Protein AF-0000000084530066 (afdb_homodimer)

InterPro domains:
  IPR015057 Rv2632c-like [PF08962] (4-82)
  IPR038070 Rv2632c-like superfamily [G3DSA:3.30.160.240] (7-87)
  IPR038070 Rv2632c-like superfamily [SSF143212] (3-82)

Solvent-accessible surface area (backbone atoms only — not comparable to full-atom values): 8861 Å² total; per-residue (Å²): 92,77,50,55,39,34,33,44,34,42,35,45,39,73,93,44,39,22,38,21,41,31,37,46,43,46,84,88,49,67,92,48,66,26,56,18,61,27,72,51,54,90,90,45,81,60,56,71,59,40,34,48,30,38,2,44,18,42,7,31,41,44,38,17,51,51,29,42,51,50,32,53,51,50,50,57,56,54,70,65,44,68,81,74,79,83,119,93,77,51,53,38,37,33,44,33,41,35,47,37,73,92,43,38,20,36,20,39,29,38,45,42,45,84,89,48,67,91,48,66,27,55,17,62,28,72,51,54,89,89,45,80,61,56,72,60,40,34,49,31,38,2,45,18,40,8,32,40,46,37,17,50,51,30,42,51,50,33,53,50,50,50,57,57,54,70,64,43,70,84,69,79,82,118

Sequence (174 aa):
MHNQWEVELSFEEDGVHTACDARLTGARAPGLSAHGESVKSADDRPLARIGEEVAASRALEELSRKLRAQATGEIDDEGHRPGYLIYMHNQWEVELSFEEDGVHTACDARLTGARAPGLSAHGESVKSADDRPLARIGEEVAASRALEELSRKLRAQATGEIDDEGHRPGYLIY

Organism: Streptomyces rubellomurinus (strain ATCC 31215) (NCBI:txid359131)

Foldseek 3Di:
DDFDKDWDWDWDDDQFKIKIKIAIGGDVDDGDIFIFMDGHDPVDSPDPVVRSVRGVVRRVVVRVVVVVVVVVVVVVVVVPPPPDDPD/DDFDKDWDWDWDDDQFKIKIKIAIDGDVDDGDIFIFMDGHDPVDSPDPVVRSVRGVVRRVVVRVVVVVVVVVVVVVVVVPPPPDDPD

Nearest PDB structures (foldseek):
  4wpy-assembly1_A-2  TM=8.519E-01  e=4.352E-05  Mycobacterium tuberculosis H37Rv
  2wuq-assembly1_A  TM=5.489E-01  e=8.253E+00  Streptomyces cacaoi
  2job-assembly1_A  TM=3.380E-01  e=2.167E+00  Penaeus monodon
  8dte-assembly1_A  TM=3.347E-01  e=3.255E+00  Neisseria gonorrhoeae NCCP11945
  4wpy-assembly1_A-2  TM=8.602E-01  e=3.755E-05  Mycobacterium tuberculosis H37Rv

Radius of gyration: 19.3 Å; Cα contacts (8 Å, |Δi|>4): 353; chains: 2; bounding box: 23×85×37 Å

pLDDT: mean 85.33, std 18.68, range [27.16, 98.94]

Structure (mmCIF, N/CA/C/O backbone):
data_AF-0000000084530066-model_v1
#
loop_
_entity.id
_entity.type
_entity.pdbx_description
1 polymer 'DUF1876 domain-containing protein'
#
loop_
_atom_site.group_PDB
_atom_site.id
_atom_site.type_symbol
_atom_site.label_atom_id
_atom_site.label_alt_id
_atom_site.label_comp_id
_atom_site.label_asym_id
_atom_site.label_entity_id
_atom_site.label_seq_id
_atom_site.pdbx_PDB_ins_code
_atom_site.Cartn_x
_atom_site.Cartn_y
_atom_site.Cartn_z
_atom_site.occupancy
_atom_site.B_iso_or_equiv
_atom_site.auth_seq_id
_atom_site.auth_comp_id
_atom_site.auth_asym_id
_atom_site.auth_atom_id
_atom_site.pdbx_PDB_model_num
ATOM 1 N N . MET A 1 1 ? -9.266 12.633 16 1 70.69 1 MET A N 1
ATOM 2 C CA . MET A 1 1 ? -10.148 12.617 14.836 1 70.69 1 MET A CA 1
ATOM 3 C C . MET A 1 1 ? -9.906 11.367 13.992 1 70.69 1 MET A C 1
ATOM 5 O O . MET A 1 1 ? -8.789 10.844 13.953 1 70.69 1 MET A O 1
ATOM 9 N N . HIS A 1 2 ? -11.016 10.719 13.5 1 84.25 2 HIS A N 1
ATOM 10 C CA . HIS A 1 2 ? -10.945 9.477 12.742 1 84.25 2 HIS A CA 1
ATOM 11 C C . HIS A 1 2 ? -11.305 9.703 11.281 1 84.25 2 HIS A C 1
ATOM 13 O O . HIS A 1 2 ? -12.172 10.516 10.969 1 84.25 2 HIS A O 1
ATOM 19 N N . ASN A 1 3 ? -10.484 9.383 10.461 1 90 3 ASN A N 1
ATOM 20 C CA . ASN A 1 3 ? -10.711 9.383 9.023 1 90 3 ASN A CA 1
ATOM 21 C C . ASN A 1 3 ? -10.43 8.008 8.414 1 90 3 ASN A C 1
ATOM 23 O O . ASN A 1 3 ? -9.789 7.168 9.047 1 90 3 ASN A O 1
ATOM 27 N N . GLN A 1 4 ? -11.055 7.832 7.25 1 96.44 4 GLN A N 1
ATOM 28 C CA . GLN A 1 4 ? -10.836 6.551 6.586 1 96.44 4 GLN A CA 1
ATOM 29 C C . GLN A 1 4 ? -10.625 6.734 5.086 1 96.44 4 GLN A C 1
ATOM 31 O O . GLN A 1 4 ? -11.266 7.578 4.461 1 96.44 4 GLN A O 1
ATOM 36 N N . TRP A 1 5 ? -9.688 6.102 4.578 1 98 5 TRP A N 1
ATOM 37 C CA . TRP A 1 5 ? -9.477 5.957 3.141 1 98 5 TRP A CA 1
ATOM 38 C C . TRP A 1 5 ? -9.57 4.496 2.721 1 98 5 TRP A C 1
ATOM 40 O O . TRP A 1 5 ? -9.656 3.604 3.568 1 98 5 TRP A O 1
ATOM 50 N N . GLU A 1 6 ? -9.648 4.305 1.418 1 98.5 6 GLU A N 1
ATOM 51 C CA . GLU A 1 6 ? -9.625 2.969 0.835 1 98.5 6 GLU A CA 1
ATOM 52 C C . GLU A 1 6 ? -8.727 2.918 -0.399 1 98.5 6 GLU A C 1
ATOM 54 O O . GLU A 1 6 ? -8.695 3.865 -1.187 1 98.5 6 GLU A O 1
ATOM 59 N N . VAL A 1 7 ? -8.086 1.812 -0.533 1 98.88 7 VAL A N 1
ATOM 60 C CA . VAL A 1 7 ? -7.422 1.516 -1.796 1 98.88 7 VAL A CA 1
ATOM 61 C C . VAL A 1 7 ? -8.133 0.363 -2.498 1 98.88 7 VAL A C 1
ATOM 63 O O . VAL A 1 7 ? -8.195 -0.75 -1.971 1 98.88 7 VAL A O 1
ATOM 66 N N . GLU A 1 8 ? -8.633 0.619 -3.689 1 98.69 8 GLU A N 1
ATOM 67 C CA . GLU A 1 8 ? -9.195 -0.431 -4.535 1 98.69 8 GLU A CA 1
ATOM 68 C C . GLU A 1 8 ? -8.109 -1.088 -5.387 1 98.69 8 GLU A C 1
ATOM 70 O O . GLU A 1 8 ? -7.375 -0.404 -6.102 1 98.69 8 GLU A O 1
ATOM 75 N N . LEU A 1 9 ? -7.973 -2.383 -5.254 1 98.62 9 LEU A N 1
ATOM 76 C CA . LEU A 1 9 ? -7.047 -3.16 -6.07 1 98.62 9 LEU A CA 1
ATOM 77 C C . LEU A 1 9 ? -7.805 -4.012 -7.086 1 98.62 9 LEU A C 1
ATOM 79 O O . LEU A 1 9 ? -8.617 -4.859 -6.707 1 98.62 9 LEU A O 1
ATOM 83 N N . SER A 1 10 ? -7.574 -3.75 -8.344 1 98.38 10 SER A N 1
ATOM 84 C CA . SER A 1 10 ? -8.188 -4.523 -9.422 1 98.38 10 SER A CA 1
ATOM 85 C C . SER A 1 10 ? -7.133 -5.312 -10.195 1 98.38 10 SER A C 1
ATOM 87 O O . SER A 1 10 ? -6.102 -4.766 -10.586 1 98.38 10 SER A O 1
ATOM 89 N N . PHE A 1 11 ? -7.461 -6.582 -10.398 1 96.75 11 PHE A N 1
ATOM 90 C CA . PHE A 1 11 ? -6.488 -7.449 -11.055 1 96.75 11 PHE A CA 1
ATOM 91 C C . PHE A 1 11 ? -6.965 -7.852 -12.445 1 96.75 11 PHE A C 1
ATOM 93 O O . PHE A 1 11 ? -8.148 -8.125 -12.648 1 96.75 11 PHE A O 1
ATOM 100 N N . GLU A 1 12 ? -6.051 -7.871 -13.367 1 95 12 GLU A N 1
ATOM 101 C CA . GLU A 1 12 ? -6.211 -8.5 -14.672 1 95 12 GLU A CA 1
ATOM 102 C C . GLU A 1 12 ? -5.141 -9.562 -14.906 1 95 12 GLU A C 1
ATOM 104 O 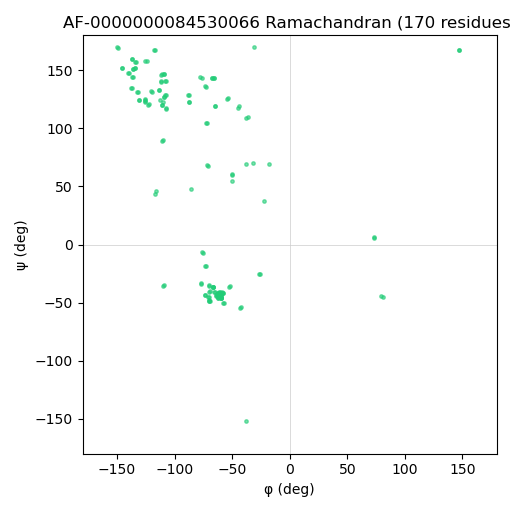O . GLU A 1 12 ? -3.945 -9.289 -14.773 1 95 12 GLU A O 1
ATOM 109 N N . GLU A 1 13 ? -5.559 -10.797 -15.125 1 90.12 13 GLU A N 1
ATOM 110 C CA . GLU A 1 13 ? -4.633 -11.906 -15.32 1 90.12 13 GLU A CA 1
ATOM 111 C C . GLU A 1 13 ? -4.836 -12.562 -16.688 1 90.12 13 GLU A C 1
ATOM 113 O O . GLU A 1 13 ? -5.969 -12.797 -17.109 1 90.12 13 GLU A O 1
ATOM 118 N N . ASP A 1 14 ? -3.727 -12.773 -17.406 1 83.69 14 ASP A N 1
ATOM 119 C CA . ASP A 1 14 ? -3.809 -13.516 -18.656 1 83.69 14 ASP A CA 1
ATOM 120 C C . ASP A 1 14 ? -2.998 -14.805 -18.594 1 83.69 14 ASP A C 1
ATOM 122 O O . ASP A 1 14 ? -2.301 -15.164 -19.547 1 83.69 14 ASP A O 1
ATOM 126 N N . GLY A 1 15 ? -3.072 -15.594 -17.438 1 77.19 15 GLY A N 1
ATOM 127 C CA . GLY A 1 15 ? -2.389 -16.859 -17.25 1 77.19 15 GLY A CA 1
ATOM 128 C C . GLY A 1 15 ? -0.935 -16.703 -16.859 1 77.19 15 GLY A C 1
ATOM 129 O O . GLY A 1 15 ? -0.466 -17.359 -15.93 1 77.19 15 GLY A O 1
ATOM 130 N N . VAL A 1 16 ? -0.186 -15.812 -17.516 1 82.25 16 VAL A N 1
ATOM 131 C CA . VAL A 1 16 ? 1.238 -15.617 -17.266 1 82.25 16 VAL A CA 1
ATOM 132 C C . VAL A 1 16 ? 1.459 -14.273 -16.578 1 82.25 16 VAL A C 1
ATOM 134 O O . VAL A 1 16 ? 2.277 -14.172 -15.656 1 82.25 16 VAL A O 1
ATOM 137 N N . HIS A 1 17 ? 0.628 -13.391 -17 1 91.06 17 HIS A N 1
ATOM 138 C CA . HIS A 1 17 ? 0.796 -12.031 -16.5 1 91.06 17 HIS A CA 1
ATOM 139 C C . HIS A 1 17 ? -0.313 -11.664 -15.523 1 91.06 17 HIS A C 1
ATOM 141 O O . HIS A 1 17 ? -1.469 -12.047 -15.711 1 91.06 17 HIS A O 1
ATOM 147 N N . THR A 1 18 ? 0.01 -11 -14.531 1 94.56 18 THR A N 1
ATOM 148 C CA . THR A 1 18 ? -0.965 -10.398 -13.633 1 94.56 18 THR A CA 1
ATOM 149 C C . THR A 1 18 ? -0.704 -8.906 -13.477 1 94.56 18 THR A C 1
ATOM 151 O O . THR A 1 18 ? 0.427 -8.492 -13.211 1 94.56 18 THR A O 1
ATOM 154 N N . ALA A 1 19 ? -1.677 -8.125 -13.742 1 97.06 19 ALA A N 1
ATOM 155 C CA . ALA A 1 19 ? -1.623 -6.684 -13.516 1 97.06 19 ALA A CA 1
ATOM 156 C C . ALA A 1 19 ? -2.527 -6.277 -12.359 1 97.06 19 ALA A C 1
ATOM 158 O O . ALA A 1 19 ? -3.594 -6.863 -12.156 1 97.06 19 ALA A O 1
ATOM 159 N N . CYS A 1 20 ? -2.092 -5.289 -11.68 1 98.25 20 CYS A N 1
ATOM 160 C CA . CYS A 1 20 ? -2.883 -4.73 -10.594 1 98.25 20 CYS A CA 1
ATOM 161 C C . CYS A 1 20 ? -2.943 -3.211 -10.688 1 98.25 20 CYS A C 1
ATOM 163 O O . CYS A 1 20 ? -1.911 -2.551 -10.812 1 98.25 20 CYS A O 1
ATOM 165 N N . ASP A 1 21 ? -4.113 -2.646 -10.586 1 98.75 21 ASP A N 1
ATOM 166 C CA . ASP A 1 21 ? -4.328 -1.209 -10.445 1 98.75 21 ASP A CA 1
ATOM 167 C C . ASP A 1 21 ? -4.789 -0.863 -9.031 1 98.75 21 ASP A C 1
ATOM 169 O O . ASP A 1 21 ? -5.707 -1.489 -8.5 1 98.75 21 ASP A O 1
ATOM 173 N N . ALA A 1 22 ? -4.105 0.083 -8.438 1 98.88 22 ALA A N 1
ATOM 174 C CA . ALA A 1 22 ? -4.453 0.584 -7.113 1 98.88 22 ALA A CA 1
ATOM 175 C C . ALA A 1 22 ? -5.012 2.002 -7.191 1 98.88 22 ALA A C 1
ATOM 177 O O . ALA A 1 22 ? -4.359 2.906 -7.719 1 98.88 22 ALA A O 1
ATOM 178 N N . ARG A 1 23 ? -6.172 2.18 -6.617 1 98.88 23 ARG A N 1
ATOM 179 C CA . ARG A 1 23 ? -6.809 3.492 -6.613 1 98.88 23 ARG A CA 1
ATOM 180 C C . ARG A 1 23 ? -7.152 3.932 -5.195 1 98.88 23 ARG A C 1
ATOM 182 O O . ARG A 1 23 ? -7.879 3.234 -4.48 1 98.88 23 ARG A O 1
ATOM 189 N N . LEU A 1 24 ? -6.668 5.035 -4.801 1 98.81 24 LEU A N 1
ATOM 190 C CA . LEU A 1 24 ? -6.934 5.582 -3.475 1 98.81 24 LEU A CA 1
ATOM 191 C C . LEU A 1 24 ? -8.203 6.426 -3.475 1 98.81 24 LEU A C 1
ATOM 193 O O . LEU A 1 24 ? -8.367 7.309 -4.316 1 98.81 24 LEU A O 1
ATOM 197 N N . THR A 1 25 ? -9.086 6.125 -2.531 1 97.88 25 THR A N 1
ATOM 198 C CA . THR A 1 25 ? -10.336 6.867 -2.393 1 97.88 25 THR A CA 1
ATOM 199 C C . THR A 1 25 ? -10.586 7.234 -0.935 1 97.88 25 THR A C 1
ATOM 201 O O . THR A 1 25 ? -10.039 6.609 -0.026 1 97.88 25 THR A O 1
ATOM 204 N N . GLY A 1 26 ? -11.359 8.242 -0.637 1 95.38 26 GLY A N 1
ATOM 205 C CA . GLY A 1 26 ? -11.719 8.695 0.697 1 95.38 26 GLY A CA 1
ATOM 206 C C . GLY A 1 26 ? -11.906 10.195 0.785 1 95.38 26 GLY A C 1
ATOM 207 O O . GLY A 1 26 ? -11.531 10.93 -0.13 1 95.38 26 GLY A O 1
ATOM 208 N N . ALA A 1 27 ? -12.477 10.562 1.885 1 89.12 27 ALA A N 1
ATOM 209 C CA . ALA A 1 27 ? -12.648 11.992 2.115 1 89.12 27 ALA A CA 1
ATOM 210 C C . ALA A 1 27 ? -11.305 12.695 2.254 1 89.12 27 ALA A C 1
ATOM 212 O O . ALA A 1 27 ? -10.453 12.273 3.043 1 89.12 27 ALA A O 1
ATOM 213 N N . ARG A 1 28 ? -10.969 13.648 1.397 1 84.5 28 ARG A N 1
ATOM 214 C CA . ARG A 1 28 ? -9.766 14.477 1.419 1 84.5 28 ARG A CA 1
ATOM 215 C C . ARG A 1 28 ? -8.539 13.68 1.008 1 84.5 28 ARG A C 1
ATOM 217 O O . ARG A 1 28 ? -7.406 14.094 1.27 1 84.5 28 ARG A O 1
ATOM 224 N N . ALA A 1 29 ? -8.781 12.391 0.565 1 94.56 29 ALA A N 1
ATOM 225 C CA . ALA A 1 29 ? -7.648 11.648 0.02 1 94.56 29 ALA A CA 1
ATOM 226 C C . ALA A 1 29 ? -7.141 12.281 -1.27 1 94.56 29 ALA A C 1
ATOM 228 O O . ALA A 1 29 ? -7.934 12.773 -2.082 1 94.56 29 ALA A O 1
ATOM 229 N N . PRO A 1 30 ? -5.891 12.242 -1.413 1 94.5 30 PRO A N 1
ATOM 230 C CA . PRO A 1 30 ? -5.414 12.727 -2.711 1 94.5 30 PRO A CA 1
ATOM 231 C C . PRO A 1 30 ? -5.82 11.812 -3.865 1 94.5 30 PRO A C 1
ATOM 233 O O . PRO A 1 30 ? -6.023 10.609 -3.664 1 94.5 30 PRO A O 1
ATOM 236 N N . GLY A 1 31 ? -6.156 12.258 -5.059 1 93.94 31 GLY A N 1
ATOM 237 C CA . GLY A 1 31 ? -6.543 11.508 -6.246 1 93.94 31 GLY A CA 1
ATOM 238 C C . GLY A 1 31 ? -5.383 10.766 -6.883 1 93.94 31 GLY A C 1
ATOM 239 O O . GLY A 1 31 ? -5.047 11.008 -8.047 1 93.94 31 GLY A O 1
ATOM 240 N N . LEU A 1 32 ? -4.871 9.727 -6.148 1 98.31 32 LEU A N 1
ATOM 241 C CA . LEU A 1 32 ? -3.693 9 -6.625 1 98.31 32 LEU A CA 1
ATOM 242 C C . LEU A 1 32 ? -4.059 7.586 -7.047 1 98.31 32 LEU A C 1
ATOM 244 O O . LEU A 1 32 ? -4.973 6.98 -6.484 1 98.31 32 LEU A O 1
ATOM 248 N N . SER A 1 33 ? -3.381 7.141 -8.016 1 98.88 33 SER A N 1
ATOM 249 C CA . SER A 1 33 ? -3.439 5.754 -8.461 1 98.88 33 SER A CA 1
ATOM 250 C C . SER A 1 33 ? -2.047 5.215 -8.773 1 98.88 33 SER A C 1
ATOM 252 O O . SER A 1 33 ? -1.098 5.988 -8.93 1 98.88 33 SER A O 1
ATOM 254 N N . ALA A 1 34 ? -1.942 3.943 -8.773 1 98.88 34 ALA A N 1
ATOM 255 C CA . ALA A 1 34 ? -0.674 3.27 -9.039 1 98.88 34 ALA A CA 1
ATOM 256 C C . ALA A 1 34 ? -0.9 1.913 -9.703 1 98.88 34 ALA A C 1
ATOM 258 O O . ALA A 1 34 ? -2.039 1.455 -9.82 1 98.88 34 ALA A O 1
ATOM 259 N N . HIS A 1 35 ? 0.255 1.381 -10.164 1 98.81 35 HIS A N 1
ATOM 260 C CA . HIS A 1 35 ? 0.175 0.151 -10.945 1 98.81 35 HIS A CA 1
ATOM 261 C C . HIS A 1 35 ? 1.307 -0.806 -10.578 1 98.81 35 HIS A C 1
ATOM 263 O O . HIS A 1 35 ? 2.381 -0.372 -10.156 1 98.81 35 HIS A O 1
ATOM 269 N N . GLY A 1 36 ? 1.012 -2.076 -10.664 1 98.69 36 GLY A N 1
ATOM 270 C CA . GLY A 1 36 ? 2.012 -3.117 -10.484 1 98.69 36 GLY A CA 1
ATOM 271 C C . GLY A 1 36 ? 1.764 -4.332 -11.359 1 98.69 36 GLY A C 1
ATOM 272 O O . GLY A 1 36 ? 0.624 -4.609 -11.734 1 98.69 36 GLY A O 1
ATOM 273 N N . GLU A 1 37 ? 2.852 -5.004 -11.695 1 97.38 37 GLU A N 1
ATOM 274 C CA . GLU A 1 37 ? 2.75 -6.176 -12.555 1 97.38 37 GLU A CA 1
ATOM 275 C C . GLU A 1 37 ? 3.625 -7.316 -12.047 1 97.38 37 GLU A C 1
ATOM 277 O O . GLU A 1 37 ? 4.609 -7.082 -11.336 1 97.38 37 GLU A O 1
ATOM 282 N N . SER A 1 38 ? 3.139 -8.484 -12.367 1 95.44 38 SER A N 1
ATOM 283 C CA . SER A 1 38 ? 3.916 -9.695 -12.148 1 95.44 38 SER A CA 1
ATOM 284 C C . SER A 1 38 ? 3.871 -10.609 -13.375 1 95.44 38 SER A C 1
ATOM 286 O O . SER A 1 38 ? 2.877 -10.633 -14.102 1 95.44 38 SER A O 1
ATOM 288 N N . VAL A 1 39 ? 4.91 -11.438 -13.602 1 90.62 39 VAL A N 1
ATOM 289 C CA . VAL A 1 39 ? 5 -12.43 -14.672 1 90.62 39 VAL A CA 1
ATOM 290 C C . VAL A 1 39 ? 5.426 -13.773 -14.094 1 90.62 39 VAL A C 1
ATOM 292 O O . VAL A 1 39 ? 6.391 -13.859 -13.328 1 90.62 39 VAL A O 1
ATOM 295 N N . LYS A 1 40 ? 4.602 -14.742 -14.375 1 81.31 40 LYS A N 1
ATOM 296 C CA . LYS A 1 40 ? 4.926 -16.094 -13.938 1 81.31 40 LYS A CA 1
ATOM 297 C C . LYS A 1 40 ? 6.055 -16.688 -14.773 1 81.31 40 LYS A C 1
ATOM 299 O O . LYS A 1 40 ? 6.113 -16.484 -15.984 1 81.31 40 LYS A O 1
ATOM 304 N N . SER A 1 41 ? 6.902 -17.266 -14.086 1 72.5 41 SER A N 1
ATOM 305 C CA . SER A 1 41 ? 7.957 -17.938 -14.852 1 72.5 41 SER A CA 1
ATOM 306 C C . SER A 1 41 ? 7.457 -19.234 -15.461 1 72.5 41 SER A C 1
ATOM 308 O O . SER A 1 41 ? 6.492 -19.828 -14.977 1 72.5 41 SER A O 1
ATOM 310 N N . ALA A 1 42 ? 7.871 -19.641 -16.688 1 59.88 42 ALA A N 1
ATOM 311 C CA . ALA A 1 42 ? 7.547 -20.812 -17.516 1 59.88 42 ALA A CA 1
ATOM 312 C C . ALA A 1 42 ? 7.496 -22.078 -16.656 1 59.88 42 ALA A C 1
ATOM 314 O O . ALA A 1 42 ? 6.629 -22.922 -16.859 1 59.88 42 ALA A O 1
ATOM 315 N N . ASP A 1 43 ? 8.445 -22.375 -15.945 1 55.09 43 ASP A N 1
ATOM 316 C CA . ASP A 1 43 ? 8.562 -23.641 -15.219 1 55.09 43 ASP A CA 1
ATOM 317 C C . ASP A 1 43 ? 7.625 -23.672 -14.016 1 55.09 43 ASP A C 1
ATOM 319 O O . ASP A 1 43 ? 7.418 -24.719 -13.406 1 55.09 43 ASP A O 1
ATOM 323 N N . ASP A 1 44 ? 7.219 -22.484 -13.648 1 55.94 44 ASP A N 1
ATOM 324 C CA . ASP A 1 44 ? 6.574 -22.391 -12.344 1 55.94 44 ASP A CA 1
ATOM 325 C C . ASP A 1 44 ? 5.078 -22.109 -12.492 1 55.94 44 ASP A C 1
ATOM 327 O O . ASP A 1 44 ? 4.672 -21.219 -13.242 1 55.94 44 ASP A O 1
ATOM 331 N N . ARG A 1 45 ? 4.27 -23.109 -12.57 1 53.06 45 ARG A N 1
ATOM 332 C CA . ARG A 1 45 ? 2.828 -22.875 -12.523 1 53.06 45 ARG A CA 1
ATOM 333 C C . ARG A 1 45 ? 2.453 -22 -11.336 1 53.06 45 ARG A C 1
ATOM 335 O O . ARG A 1 45 ? 2.285 -22.5 -10.219 1 53.06 45 ARG A O 1
ATOM 342 N N . PRO A 1 46 ? 3.021 -20.719 -11.281 1 54.75 46 PRO A N 1
ATOM 343 C CA . PRO A 1 46 ? 2.613 -20.047 -10.055 1 54.75 46 PRO A CA 1
ATOM 344 C C . PRO A 1 46 ? 1.096 -20 -9.883 1 54.75 46 PRO A C 1
ATOM 346 O O . PRO A 1 46 ? 0.359 -19.953 -10.867 1 54.75 46 PRO A O 1
ATOM 349 N N . LEU A 1 47 ? 0.676 -20.516 -8.711 1 65.19 47 LEU A N 1
ATOM 350 C CA . LEU A 1 47 ? -0.697 -20.297 -8.273 1 65.19 47 LEU A CA 1
ATOM 351 C C . LEU A 1 47 ? -1.102 -18.844 -8.492 1 65.19 47 LEU A C 1
ATOM 353 O O . LEU A 1 47 ? -0.276 -17.938 -8.352 1 65.19 47 LEU A O 1
ATOM 357 N N . ALA A 1 48 ? -2.084 -18.562 -9.281 1 73.5 48 ALA A N 1
ATOM 358 C CA . ALA A 1 48 ? -2.719 -17.281 -9.523 1 73.5 48 ALA A CA 1
ATOM 359 C C . ALA A 1 48 ? -2.572 -16.359 -8.312 1 73.5 48 ALA A C 1
ATOM 361 O O . ALA A 1 48 ? -2.314 -15.164 -8.461 1 73.5 48 ALA A O 1
ATOM 362 N N . ARG A 1 49 ? -2.42 -16.922 -7.188 1 83.31 49 ARG A N 1
ATOM 363 C CA . ARG A 1 49 ? -2.396 -16.141 -5.945 1 83.31 49 ARG A CA 1
ATOM 364 C C . ARG A 1 49 ? -1.054 -15.445 -5.762 1 83.31 49 ARG A C 1
ATOM 366 O O . ARG A 1 49 ? -1.004 -14.297 -5.32 1 83.31 49 ARG A O 1
ATOM 373 N N . ILE A 1 50 ? -0.004 -16.141 -6.227 1 89.94 50 ILE A N 1
ATOM 374 C CA . ILE A 1 50 ? 1.329 -15.57 -6.051 1 89.94 50 ILE A CA 1
ATOM 375 C C . ILE A 1 50 ? 1.497 -14.352 -6.961 1 89.94 50 ILE A C 1
ATOM 377 O O . ILE A 1 50 ? 2.045 -13.328 -6.547 1 89.94 50 ILE A O 1
ATOM 381 N N . GLY A 1 51 ? 1.073 -14.508 -8.188 1 92.06 51 GLY A N 1
ATOM 382 C CA . GLY A 1 51 ? 1.129 -13.391 -9.109 1 92.06 51 GLY A CA 1
ATOM 383 C C . GLY A 1 51 ? 0.353 -12.18 -8.625 1 92.06 51 GLY A C 1
ATOM 384 O O . GLY A 1 51 ? 0.808 -11.039 -8.773 1 92.06 51 GLY A O 1
ATOM 385 N N . GLU A 1 52 ? -0.851 -12.438 -8.062 1 93.94 52 GLU A N 1
ATOM 386 C CA . GLU A 1 52 ? -1.664 -11.367 -7.488 1 93.94 52 GLU A CA 1
ATOM 387 C C . GLU A 1 52 ? -0.946 -10.695 -6.324 1 93.94 52 GLU A C 1
ATOM 389 O O . GLU A 1 52 ? -0.938 -9.461 -6.223 1 93.94 52 GLU A O 1
ATOM 394 N N . GLU A 1 53 ? -0.342 -11.469 -5.422 1 96.06 53 GLU A N 1
ATOM 395 C CA . GLU A 1 53 ? 0.405 -10.914 -4.297 1 96.06 53 GLU A CA 1
ATOM 396 C C . GLU A 1 53 ? 1.558 -10.039 -4.773 1 96.06 53 GLU A C 1
ATOM 398 O O . GLU A 1 53 ? 1.752 -8.93 -4.266 1 96.06 53 GLU A O 1
ATOM 403 N N . VAL A 1 54 ? 2.271 -10.484 -5.781 1 96.25 54 VAL A N 1
ATOM 404 C CA . VAL A 1 54 ? 3.418 -9.75 -6.305 1 96.25 54 VAL A CA 1
ATOM 405 C C . VAL A 1 54 ? 2.941 -8.477 -7.004 1 96.25 54 VAL A C 1
ATOM 407 O O . VAL A 1 54 ? 3.463 -7.391 -6.746 1 96.25 54 VAL A O 1
ATOM 410 N N . ALA A 1 55 ? 1.992 -8.625 -7.84 1 97.38 55 ALA A N 1
ATOM 411 C CA . ALA A 1 55 ? 1.469 -7.465 -8.555 1 97.38 55 ALA A CA 1
ATOM 412 C C . ALA A 1 55 ? 0.924 -6.422 -7.578 1 97.38 55 ALA A C 1
ATOM 414 O O . ALA A 1 55 ? 1.192 -5.227 -7.723 1 97.38 55 ALA A O 1
ATOM 415 N N . ALA A 1 56 ? 0.153 -6.82 -6.609 1 98.44 56 ALA A N 1
ATOM 416 C CA . ALA A 1 56 ? -0.405 -5.918 -5.605 1 98.44 56 ALA A CA 1
ATOM 417 C C . ALA A 1 56 ? 0.701 -5.234 -4.805 1 98.44 56 ALA A C 1
ATOM 419 O O . ALA A 1 56 ? 0.611 -4.043 -4.5 1 98.44 56 ALA A O 1
ATOM 420 N N . SER A 1 57 ? 1.746 -5.98 -4.422 1 98.81 57 SER A N 1
ATOM 421 C CA . SER A 1 57 ? 2.848 -5.395 -3.668 1 98.81 57 SER A CA 1
ATOM 422 C C . SER A 1 57 ? 3.508 -4.258 -4.441 1 98.81 57 SER A C 1
ATOM 424 O O . SER A 1 57 ? 3.826 -3.213 -3.871 1 98.81 57 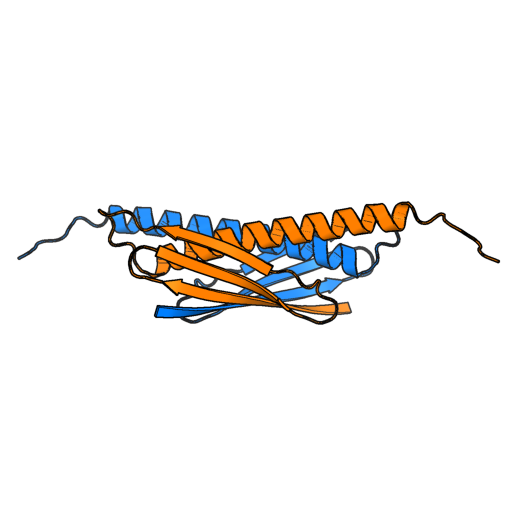SER A O 1
ATOM 426 N N . ARG A 1 58 ? 3.682 -4.473 -5.691 1 98.88 58 ARG A N 1
ATOM 427 C CA . ARG A 1 58 ? 4.32 -3.465 -6.535 1 98.88 58 ARG A CA 1
ATOM 428 C C . ARG A 1 58 ? 3.418 -2.246 -6.707 1 98.88 58 ARG A C 1
ATOM 430 O O . ARG A 1 58 ? 3.9 -1.11 -6.73 1 98.88 58 ARG A O 1
ATOM 437 N N . ALA A 1 59 ? 2.123 -2.457 -6.875 1 98.94 59 ALA A N 1
ATOM 438 C CA . ALA A 1 59 ? 1.172 -1.354 -6.977 1 98.94 59 ALA A CA 1
ATOM 439 C C . ALA A 1 59 ? 1.156 -0.524 -5.695 1 98.94 59 ALA A C 1
ATOM 441 O O . ALA A 1 59 ? 1.179 0.708 -5.746 1 98.94 59 ALA A O 1
ATOM 442 N N . LEU A 1 60 ? 1.165 -1.227 -4.594 1 98.94 60 LEU A N 1
ATOM 443 C CA . LEU A 1 60 ? 1.121 -0.534 -3.309 1 98.94 60 LEU A CA 1
ATOM 444 C C . LEU A 1 60 ? 2.432 0.198 -3.041 1 98.94 60 LEU A C 1
ATOM 446 O O . LEU A 1 60 ? 2.438 1.266 -2.424 1 98.94 60 LEU A O 1
ATOM 450 N N . GLU A 1 61 ? 3.57 -0.365 -3.467 1 98.88 61 GLU A N 1
ATOM 451 C CA . GLU A 1 61 ? 4.852 0.323 -3.359 1 98.88 61 GLU A CA 1
ATOM 452 C C . GLU A 1 61 ? 4.84 1.639 -4.133 1 98.88 61 GLU A C 1
ATOM 454 O O . GLU A 1 61 ? 5.254 2.676 -3.609 1 98.88 61 GLU A O 1
ATOM 459 N N . GLU A 1 62 ? 4.344 1.573 -5.312 1 98.94 62 GLU A N 1
ATOM 460 C CA . GLU A 1 62 ? 4.262 2.793 -6.109 1 98.94 62 GLU A CA 1
ATOM 461 C C . GLU A 1 62 ? 3.326 3.812 -5.465 1 98.94 62 GLU A C 1
ATOM 463 O O . GLU A 1 62 ? 3.633 5.004 -5.422 1 98.94 62 GLU A O 1
ATOM 468 N N . LEU A 1 63 ? 2.148 3.381 -4.977 1 98.94 63 LEU A N 1
ATOM 469 C CA . LEU A 1 63 ? 1.187 4.281 -4.344 1 98.94 63 LEU A CA 1
ATOM 470 C C . LEU A 1 63 ? 1.79 4.945 -3.111 1 98.94 63 LEU A C 1
ATOM 472 O O . LEU A 1 63 ? 1.585 6.137 -2.883 1 98.94 63 LEU A O 1
ATOM 476 N N . SER A 1 64 ? 2.516 4.152 -2.361 1 98.88 64 SER A N 1
ATOM 477 C CA . SER A 1 64 ? 3.207 4.691 -1.193 1 98.88 64 SER A CA 1
ATOM 478 C C . SER A 1 64 ? 4.199 5.781 -1.591 1 98.88 64 SER A C 1
ATOM 480 O O . SER A 1 64 ? 4.254 6.836 -0.958 1 98.88 64 SER A O 1
ATOM 482 N N . ARG A 1 65 ? 4.941 5.559 -2.629 1 98.81 65 ARG A N 1
ATOM 483 C CA . ARG A 1 65 ? 5.91 6.543 -3.105 1 98.81 65 ARG A CA 1
ATOM 484 C C . ARG A 1 65 ? 5.215 7.832 -3.533 1 98.81 65 ARG A C 1
ATOM 486 O O . ARG A 1 65 ? 5.695 8.93 -3.24 1 98.81 65 ARG A O 1
ATOM 493 N N . LYS A 1 66 ? 4.148 7.703 -4.203 1 98.75 66 LYS A N 1
ATOM 494 C CA . LYS A 1 66 ? 3.398 8.867 -4.66 1 98.75 66 LYS A CA 1
ATOM 495 C C . LYS A 1 66 ? 2.826 9.648 -3.482 1 98.75 66 LYS A C 1
ATOM 497 O O . LYS A 1 66 ? 2.811 10.883 -3.498 1 98.75 66 LYS A O 1
ATOM 502 N N . LEU A 1 67 ? 2.314 8.969 -2.473 1 98.19 67 LEU A N 1
ATOM 503 C CA . LEU A 1 67 ? 1.818 9.625 -1.269 1 98.19 67 LEU A CA 1
ATOM 504 C C . LEU A 1 67 ? 2.934 10.398 -0.573 1 98.19 67 LEU A C 1
ATOM 506 O O . LEU A 1 67 ? 2.723 11.531 -0.124 1 98.19 67 LEU A O 1
ATOM 510 N N . ARG A 1 68 ? 4.078 9.773 -0.509 1 97.31 68 ARG A N 1
ATOM 511 C CA . ARG A 1 68 ? 5.223 10.43 0.112 1 97.31 68 ARG A CA 1
ATOM 512 C C . ARG A 1 68 ? 5.617 11.688 -0.653 1 97.31 68 ARG A C 1
ATOM 514 O O . ARG A 1 68 ? 5.883 12.727 -0.049 1 97.31 68 ARG A O 1
ATOM 521 N N . ALA A 1 69 ? 5.676 11.547 -1.949 1 97.25 69 ALA A N 1
ATOM 522 C CA . ALA A 1 69 ? 6.02 12.695 -2.791 1 97.25 69 ALA A CA 1
ATOM 523 C C . ALA A 1 69 ? 4.988 13.812 -2.643 1 97.25 69 ALA A C 1
ATOM 525 O O . ALA A 1 69 ? 5.344 14.992 -2.621 1 97.25 69 ALA A O 1
ATOM 526 N N . GLN A 1 70 ? 3.717 13.414 -2.588 1 95.06 70 GLN A N 1
ATOM 527 C CA . GLN A 1 70 ? 2.641 14.375 -2.381 1 95.06 70 GLN A CA 1
ATOM 528 C C . GLN A 1 70 ? 2.842 15.156 -1.087 1 95.06 70 GLN A C 1
ATOM 530 O O . GLN A 1 70 ? 2.744 16.391 -1.075 1 95.06 70 GLN A O 1
ATOM 535 N N . ALA A 1 71 ? 3.072 14.539 0.016 1 92.69 71 ALA A N 1
ATOM 536 C CA . ALA A 1 71 ? 3.285 15.164 1.315 1 92.69 71 ALA A CA 1
ATOM 537 C C . ALA A 1 71 ? 4.488 16.109 1.278 1 92.69 71 ALA A C 1
ATOM 539 O O . ALA A 1 71 ? 4.422 17.234 1.778 1 92.69 71 ALA A O 1
ATOM 540 N N . THR A 1 72 ? 5.578 15.656 0.674 1 92.12 72 THR 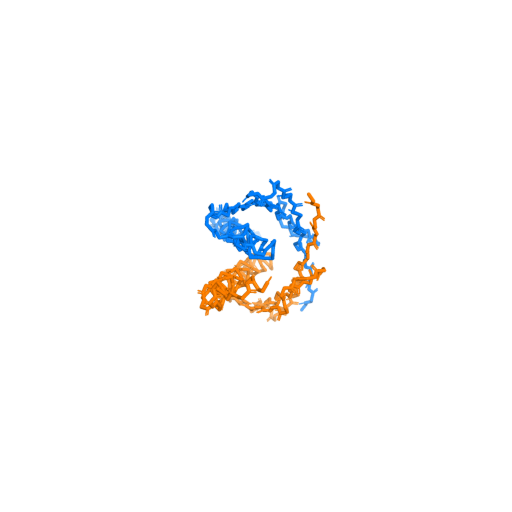A N 1
ATOM 541 C CA . THR A 1 72 ? 6.789 16.469 0.557 1 92.12 72 THR A CA 1
ATOM 542 C C . THR A 1 72 ? 6.516 17.734 -0.241 1 92.12 72 THR A C 1
ATOM 544 O O . THR A 1 72 ? 6.988 18.812 0.12 1 92.12 72 THR A O 1
ATOM 547 N N . GLY A 1 73 ? 5.77 17.562 -1.315 1 90.69 73 GLY A N 1
ATOM 548 C CA . GLY A 1 73 ? 5.402 18.719 -2.117 1 90.69 73 GLY A CA 1
ATOM 549 C C . GLY A 1 73 ? 4.566 19.734 -1.356 1 90.69 73 GLY A C 1
ATOM 550 O O . GLY A 1 73 ? 4.742 20.938 -1.527 1 90.69 73 GLY A O 1
ATOM 551 N N . GLU A 1 74 ? 3.666 19.234 -0.606 1 86.88 74 GLU A N 1
ATOM 552 C CA . GLU A 1 74 ? 2.812 20.125 0.186 1 86.88 74 GLU A CA 1
ATOM 553 C C . GLU A 1 74 ? 3.617 20.844 1.261 1 86.88 74 GLU A C 1
ATOM 555 O O . GLU A 1 74 ? 3.328 22 1.586 1 86.88 74 GLU A O 1
ATOM 560 N N . ILE A 1 75 ? 4.582 20.188 1.844 1 83.88 75 ILE A N 1
ATOM 561 C CA . ILE A 1 75 ? 5.457 20.828 2.83 1 83.88 75 ILE A CA 1
ATOM 562 C C . ILE A 1 75 ? 6.238 21.953 2.176 1 83.88 75 ILE A C 1
ATOM 564 O O . ILE A 1 75 ? 6.34 23.047 2.736 1 83.88 75 ILE A O 1
ATOM 568 N N . ASP A 1 76 ? 6.715 21.719 1.034 1 83.25 76 ASP A N 1
ATOM 569 C CA . ASP A 1 76 ? 7.504 22.703 0.303 1 83.25 76 ASP A CA 1
ATOM 570 C C . ASP A 1 76 ? 6.648 23.906 -0.096 1 83.25 76 ASP A C 1
ATOM 572 O O . ASP A 1 76 ? 7.129 25.047 -0.11 1 83.25 76 ASP A O 1
ATOM 576 N N . ASP A 1 77 ? 5.422 23.688 -0.437 1 80.44 77 ASP A N 1
ATOM 577 C CA . ASP A 1 77 ? 4.512 24.75 -0.857 1 80.44 77 ASP A CA 1
ATOM 578 C C . ASP A 1 77 ? 4.07 25.594 0.333 1 80.44 77 ASP A C 1
ATOM 580 O O . ASP A 1 77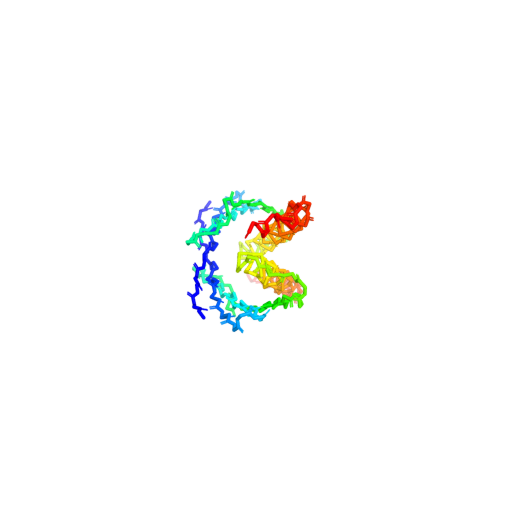 ? 3.902 26.812 0.208 1 80.44 77 ASP A O 1
ATOM 584 N N . GLU A 1 78 ? 3.736 24.953 1.443 1 71.5 78 GLU A N 1
ATOM 585 C CA . GLU A 1 78 ? 3.307 25.672 2.633 1 71.5 78 GLU A CA 1
ATOM 586 C C . GLU A 1 78 ? 4.469 26.438 3.268 1 71.5 78 GLU A C 1
ATOM 588 O O . GLU A 1 78 ? 4.289 27.531 3.789 1 71.5 78 GLU A O 1
ATOM 593 N N . GLY A 1 79 ? 5.582 25.75 3.43 1 59.94 79 GLY A N 1
ATOM 594 C CA . GLY A 1 79 ? 6.727 26.469 3.961 1 59.94 79 GLY A CA 1
ATOM 595 C C . GLY A 1 79 ? 7.051 27.734 3.186 1 59.94 79 GLY A C 1
ATOM 596 O O . GLY A 1 79 ? 7.785 28.594 3.67 1 59.94 79 GLY A O 1
ATOM 597 N N . HIS A 1 80 ? 6.879 27.703 1.869 1 54.84 80 HIS A N 1
ATOM 598 C CA . HIS A 1 80 ? 7.164 28.922 1.133 1 54.84 80 HIS A CA 1
ATOM 599 C C . HIS A 1 80 ? 6.051 29.953 1.321 1 54.84 80 HIS A C 1
ATOM 601 O O . HIS A 1 80 ? 6.078 31.031 0.71 1 54.84 80 HIS A O 1
ATOM 607 N N . ARG A 1 81 ? 4.973 29.5 1.988 1 53.25 81 ARG A N 1
ATOM 608 C CA . ARG A 1 81 ? 4.023 30.594 2.189 1 53.25 81 ARG A CA 1
ATOM 609 C C . ARG A 1 81 ? 4.527 31.562 3.244 1 53.25 81 ARG A C 1
ATOM 611 O O . ARG A 1 81 ? 4.93 31.156 4.336 1 53.25 81 ARG A O 1
ATOM 618 N N . PRO A 1 82 ? 5.012 32.719 2.889 1 46.91 82 PRO A N 1
ATOM 619 C CA . PRO A 1 82 ? 5.402 33.719 3.871 1 46.91 82 PRO A CA 1
ATOM 620 C C . PRO A 1 82 ? 4.477 33.781 5.082 1 46.91 82 PRO A C 1
ATOM 622 O O . PRO A 1 82 ? 3.299 33.406 4.977 1 46.91 82 PRO A O 1
ATOM 625 N N . GLY A 1 83 ? 4.867 33.344 6.332 1 41.72 83 GLY A N 1
ATOM 626 C CA . GLY A 1 83 ? 4.094 33.812 7.48 1 41.72 83 GLY A CA 1
ATOM 627 C C . GLY A 1 83 ? 3.246 35.031 7.188 1 41.72 83 GLY A C 1
ATOM 628 O O . GLY A 1 83 ? 3.777 36.094 6.918 1 41.72 83 GLY A O 1
ATOM 629 N N . TYR A 1 84 ? 2.264 35.062 6.473 1 38.84 84 TYR A N 1
ATOM 630 C CA . TYR A 1 84 ? 1.498 36.312 6.316 1 38.84 84 TYR A CA 1
ATOM 631 C C . TYR A 1 84 ? 1.569 37.156 7.578 1 38.84 84 TYR A C 1
ATOM 633 O O . TYR A 1 84 ? 1.908 36.656 8.656 1 38.84 84 TYR A O 1
ATOM 641 N N . LEU A 1 85 ? 1.02 38.594 7.477 1 34.62 85 LEU A N 1
ATOM 642 C CA . LEU A 1 85 ? 0.606 39.906 7.973 1 34.62 85 LEU A CA 1
ATOM 643 C C . LEU A 1 85 ? -0.34 39.781 9.164 1 34.62 85 LEU A C 1
ATOM 645 O O . LEU A 1 85 ? -1.485 39.344 9 1 34.62 85 LEU A O 1
ATOM 649 N N . ILE A 1 86 ? -0.007 39.094 10.234 1 30.88 86 ILE A N 1
ATOM 650 C CA . ILE A 1 86 ? -0.725 39.594 11.398 1 30.88 86 ILE A CA 1
ATOM 651 C C . ILE A 1 86 ? -0.95 41.094 11.242 1 30.88 86 ILE A C 1
ATOM 653 O O . ILE A 1 86 ? 0.004 41.875 11.266 1 30.88 86 ILE A O 1
ATOM 657 N N . TYR A 1 87 ? -1.891 41.562 10.242 1 27.27 87 TYR A N 1
ATOM 658 C CA . TYR A 1 87 ? -2.471 42.844 10.594 1 27.27 87 TYR A CA 1
ATOM 659 C C . TYR A 1 87 ? -3.014 42.812 12.023 1 27.27 87 TYR A C 1
ATOM 661 O O . TYR A 1 87 ? -3.482 41.781 12.5 1 27.27 87 TYR A O 1
ATOM 669 N N . MET B 1 1 ? -8.938 -13.258 -16.188 1 72.12 1 MET B N 1
ATOM 670 C CA . MET B 1 1 ? -9.711 -13.336 -14.953 1 72.12 1 MET B CA 1
ATOM 671 C C . MET B 1 1 ? -9.547 -12.062 -14.125 1 72.12 1 MET B C 1
ATOM 673 O O . MET B 1 1 ? -8.492 -11.414 -14.172 1 72.12 1 MET B O 1
ATOM 677 N N . HIS B 1 2 ? -10.664 -11.57 -13.531 1 84.62 2 HIS B N 1
ATOM 678 C CA . HIS B 1 2 ? -10.672 -10.32 -12.773 1 84.62 2 HIS B CA 1
ATOM 679 C C . HIS B 1 2 ? -10.914 -10.57 -11.289 1 84.62 2 HIS B C 1
ATOM 681 O O . HIS B 1 2 ? -11.672 -11.477 -10.93 1 84.62 2 HIS B O 1
ATOM 687 N N . ASN B 1 3 ? -10.102 -10.141 -10.523 1 90.5 3 ASN B N 1
ATOM 688 C CA . ASN B 1 3 ? -10.25 -10.156 -9.07 1 90.5 3 ASN B CA 1
ATOM 689 C C . ASN B 1 3 ? -10.07 -8.766 -8.477 1 90.5 3 ASN B C 1
ATOM 691 O O . ASN B 1 3 ? -9.562 -7.859 -9.141 1 90.5 3 ASN B O 1
ATOM 695 N N . GLN B 1 4 ? -10.633 -8.648 -7.277 1 96.56 4 GLN B N 1
ATOM 696 C CA . GLN B 1 4 ? -10.516 -7.355 -6.617 1 96.56 4 GLN B CA 1
ATOM 697 C C . GLN B 1 4 ? -10.188 -7.516 -5.137 1 96.56 4 GLN B C 1
ATOM 699 O O . GLN B 1 4 ? -10.711 -8.422 -4.477 1 96.56 4 GLN B O 1
ATOM 704 N N . TRP B 1 5 ? -9.297 -6.785 -4.672 1 98 5 TRP B N 1
ATOM 705 C CA . TRP B 1 5 ? -9.016 -6.617 -3.25 1 98 5 TRP B CA 1
ATOM 706 C C . TRP B 1 5 ? -9.234 -5.168 -2.822 1 98 5 TRP B C 1
ATOM 708 O O . TRP B 1 5 ? -9.461 -4.293 -3.66 1 98 5 TRP B O 1
ATOM 718 N N . GLU B 1 6 ? -9.266 -4.98 -1.503 1 98.5 6 GLU B N 1
ATOM 719 C CA . GLU B 1 6 ? -9.352 -3.646 -0.918 1 98.5 6 GLU B CA 1
ATOM 720 C C . GLU B 1 6 ? -8.391 -3.5 0.262 1 98.5 6 GLU B C 1
ATOM 722 O O . GLU B 1 6 ? -8.219 -4.434 1.047 1 98.5 6 GLU B O 1
ATOM 727 N N . VAL B 1 7 ? -7.855 -2.336 0.362 1 98.88 7 VAL B N 1
ATOM 728 C CA . VAL B 1 7 ? -7.148 -1.969 1.583 1 98.88 7 VAL B CA 1
ATOM 729 C C . VAL B 1 7 ? -7.93 -0.892 2.33 1 98.88 7 VAL B C 1
ATOM 731 O O .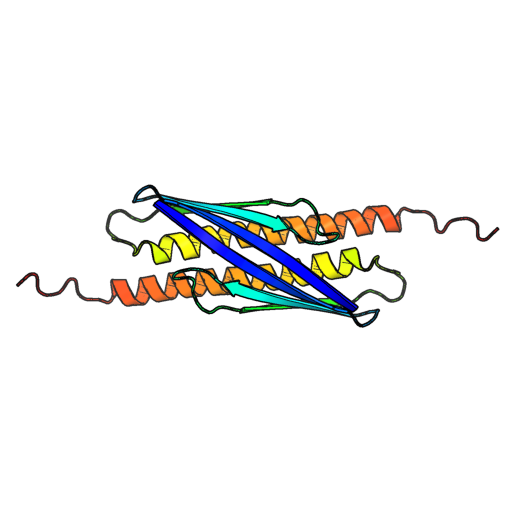 VAL B 1 7 ? -8.141 0.207 1.81 1 98.88 7 VAL B O 1
ATOM 734 N N . GLU B 1 8 ? -8.328 -1.188 3.543 1 98.62 8 GLU B N 1
ATOM 735 C CA . GLU B 1 8 ? -8.938 -0.195 4.422 1 98.62 8 GLU B CA 1
ATOM 736 C C . GLU B 1 8 ? -7.879 0.571 5.207 1 98.62 8 GLU B C 1
ATOM 738 O O . GLU B 1 8 ? -7.031 -0.033 5.871 1 98.62 8 GLU B O 1
ATOM 743 N N . LEU B 1 9 ? -7.879 1.871 5.066 1 98.62 9 LEU B N 1
ATOM 744 C CA . LEU B 1 9 ? -6.992 2.744 5.828 1 98.62 9 LEU B CA 1
ATOM 745 C C . LEU B 1 9 ? -7.77 3.518 6.891 1 98.62 9 LEU B C 1
ATOM 747 O O . LEU B 1 9 ? -8.68 4.281 6.562 1 98.62 9 LEU B O 1
ATOM 751 N N . SER B 1 10 ? -7.449 3.283 8.133 1 98.31 10 SER B N 1
ATOM 752 C CA . SER B 1 10 ? -8.07 3.994 9.242 1 98.31 10 SER B CA 1
ATOM 753 C C . SER B 1 10 ? -7.062 4.887 9.961 1 98.31 10 SER B C 1
ATOM 755 O O . SER B 1 10 ? -5.957 4.449 10.289 1 98.31 10 SER B O 1
ATOM 757 N N . PHE B 1 11 ? -7.5 6.109 10.195 1 96.69 11 PHE B N 1
ATOM 758 C CA . PHE B 1 11 ? -6.582 7.074 10.789 1 96.69 11 PHE B CA 1
ATOM 759 C C . PHE B 1 11 ? -7.016 7.426 12.211 1 96.69 11 PHE B C 1
ATOM 761 O O . PHE B 1 11 ? -8.211 7.57 12.484 1 96.69 11 PHE B O 1
ATOM 768 N N . GLU B 1 12 ? -6.059 7.559 13.062 1 94.94 12 GLU B N 1
ATOM 769 C CA . GLU B 1 12 ? -6.199 8.172 14.383 1 94.94 12 GLU B CA 1
ATOM 770 C C . GLU B 1 12 ? -5.23 9.336 14.555 1 94.94 12 GLU B C 1
ATOM 772 O O . GLU B 1 12 ? -4.023 9.188 14.352 1 94.94 12 GLU B O 1
ATOM 777 N N . GLU B 1 13 ? -5.75 10.523 14.797 1 90 13 GLU B N 1
ATOM 778 C CA . GLU B 1 13 ? -4.93 11.727 14.938 1 90 13 GLU B CA 1
ATOM 779 C C . GLU B 1 13 ? -5.117 12.359 16.312 1 90 13 GLU B C 1
ATOM 781 O O . GLU B 1 13 ? -6.242 12.469 16.812 1 90 13 GLU B O 1
ATOM 786 N N . ASP B 1 14 ? -3.996 12.672 16.984 1 83.69 14 ASP B N 1
ATOM 787 C CA . ASP B 1 14 ? -4.078 13.414 18.234 1 83.69 14 ASP B CA 1
ATOM 788 C C . ASP B 1 14 ? -3.402 14.773 18.109 1 83.69 14 ASP B C 1
ATOM 790 O O . ASP B 1 14 ? -2.676 15.195 19.016 1 83.69 14 ASP B O 1
ATOM 794 N N . GLY B 1 15 ? -3.654 15.562 17 1 77.31 15 GLY B N 1
ATOM 795 C CA . GLY B 1 15 ? -3.115 16.891 16.766 1 77.31 15 GLY B CA 1
ATOM 796 C C . GLY B 1 15 ? -1.681 16.875 16.266 1 77.31 15 GLY B C 1
ATOM 797 O O . GLY B 1 15 ? -1.341 17.594 15.32 1 77.31 15 GLY B O 1
ATOM 798 N N . VAL B 1 16 ? -0.798 16.062 16.859 1 82.38 16 VAL B N 1
ATOM 799 C CA . VAL B 1 16 ? 0.621 16.016 16.531 1 82.38 16 VAL B CA 1
ATOM 800 C C . VAL B 1 16 ? 0.937 14.695 15.82 1 82.38 16 VAL B C 1
ATOM 802 O O . VAL B 1 16 ? 1.707 14.672 14.859 1 82.38 16 VAL B O 1
ATOM 805 N N . HIS B 1 17 ? 0.227 13.734 16.312 1 91.06 17 HIS B N 1
ATOM 806 C CA . HIS B 1 17 ? 0.502 12.398 15.797 1 91.06 17 HIS B CA 1
ATOM 807 C C . HIS B 1 17 ? -0.618 11.914 14.883 1 91.06 17 HIS B C 1
ATOM 809 O O . HIS B 1 17 ? -1.794 12.188 15.141 1 91.06 17 HIS B O 1
ATOM 815 N N . THR B 1 18 ? -0.29 11.289 13.875 1 94.5 18 THR B N 1
ATOM 816 C CA . THR B 1 18 ? -1.252 10.594 13.031 1 94.5 18 THR B CA 1
ATOM 817 C C . THR B 1 18 ? -0.851 9.133 12.852 1 94.5 18 THR B C 1
ATOM 819 O O . THR B 1 18 ? 0.298 8.836 12.523 1 94.5 18 THR B O 1
ATOM 822 N N . ALA B 1 19 ? -1.721 8.258 13.18 1 97 19 ALA B N 1
ATOM 823 C CA . ALA B 1 19 ? -1.532 6.828 12.945 1 97 19 ALA B CA 1
ATOM 824 C C . ALA B 1 19 ? -2.457 6.328 11.836 1 97 19 ALA B C 1
ATOM 826 O O . ALA B 1 19 ? -3.59 6.797 11.711 1 97 19 ALA B O 1
ATOM 827 N N . CYS B 1 20 ? -1.954 5.395 11.133 1 98.25 20 CYS B N 1
ATOM 828 C CA . CYS B 1 20 ? -2.748 4.75 10.094 1 98.25 20 CYS B CA 1
ATOM 829 C C . CYS B 1 20 ? -2.648 3.232 10.195 1 98.25 20 CYS B C 1
ATOM 831 O O . CYS B 1 20 ? -1.547 2.682 10.25 1 98.25 20 CYS B O 1
ATOM 833 N N . ASP B 1 21 ? -3.764 2.549 10.172 1 98.75 21 ASP B N 1
ATOM 834 C CA . ASP B 1 21 ? -3.84 1.097 10.039 1 98.75 21 ASP B CA 1
ATOM 835 C C . ASP B 1 21 ? -4.344 0.697 8.656 1 98.75 21 ASP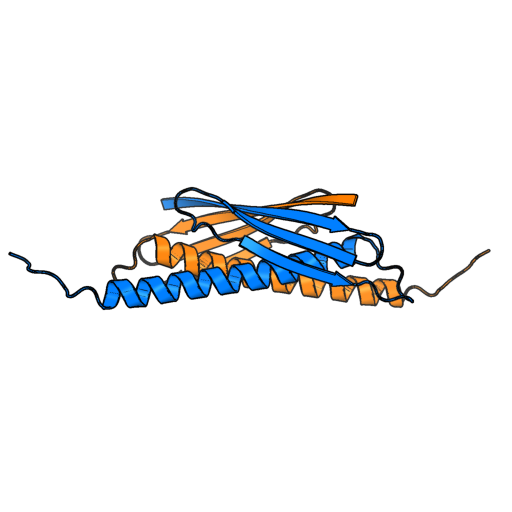 B C 1
ATOM 837 O O . ASP B 1 21 ? -5.355 1.221 8.188 1 98.75 21 ASP B O 1
ATOM 841 N N . ALA B 1 22 ? -3.609 -0.17 8.023 1 98.88 22 ALA B N 1
ATOM 842 C CA . ALA B 1 22 ? -3.984 -0.712 6.719 1 98.88 22 ALA B CA 1
ATOM 843 C C . ALA B 1 22 ? -4.391 -2.178 6.828 1 98.88 22 ALA B C 1
ATOM 845 O O . ALA B 1 22 ? -3.615 -3.008 7.312 1 98.88 22 ALA B O 1
ATOM 846 N N . ARG B 1 23 ? -5.551 -2.48 6.328 1 98.88 23 ARG B N 1
ATOM 847 C CA . ARG B 1 23 ? -6.047 -3.854 6.359 1 98.88 23 ARG B CA 1
ATOM 848 C C . ARG B 1 23 ? -6.426 -4.328 4.961 1 98.88 23 ARG B C 1
ATOM 850 O O . ARG B 1 23 ? -7.262 -3.711 4.293 1 98.88 23 ARG B O 1
ATOM 857 N N . LEU B 1 24 ? -5.871 -5.383 4.527 1 98.81 24 LEU B N 1
ATOM 858 C CA . LEU B 1 24 ? -6.148 -5.957 3.217 1 98.81 24 LEU B CA 1
ATOM 859 C C . LEU B 1 24 ? -7.324 -6.93 3.287 1 98.81 24 LEU B C 1
ATOM 861 O O . LEU B 1 24 ? -7.344 -7.824 4.137 1 98.81 24 LEU B O 1
ATOM 865 N N . THR B 1 25 ? -8.281 -6.73 2.4 1 97.94 25 THR B N 1
ATOM 866 C CA . THR B 1 25 ? -9.453 -7.602 2.332 1 97.94 25 THR B CA 1
ATOM 867 C C . THR B 1 25 ? -9.75 -7.988 0.888 1 97.94 25 THR B C 1
ATOM 869 O O . THR B 1 25 ? -9.344 -7.297 -0.045 1 97.94 25 THR B O 1
ATOM 872 N N . GLY B 1 26 ? -10.43 -9.07 0.627 1 95.44 26 GLY B N 1
ATOM 873 C CA . GLY B 1 26 ? -10.82 -9.555 -0.686 1 95.44 26 GLY B CA 1
ATOM 874 C C . GLY B 1 26 ? -10.867 -11.07 -0.773 1 95.44 26 GLY B C 1
ATOM 875 O O . GLY B 1 26 ? -10.367 -11.766 0.113 1 95.44 26 GLY B O 1
ATOM 876 N N . ALA B 1 27 ? -11.453 -11.5 -1.846 1 89.06 27 ALA B N 1
ATOM 877 C CA . ALA B 1 27 ? -11.492 -12.945 -2.076 1 89.06 27 ALA B CA 1
ATOM 878 C C . ALA B 1 27 ? -10.086 -13.508 -2.289 1 89.06 27 ALA B C 1
ATOM 880 O O . ALA B 1 27 ? -9.328 -13 -3.121 1 89.06 27 ALA B O 1
ATOM 881 N N . ARG B 1 28 ? -9.609 -14.414 -1.463 1 84.56 28 ARG B N 1
ATOM 882 C CA . ARG B 1 28 ? -8.336 -15.117 -1.554 1 84.56 28 ARG B CA 1
ATOM 883 C C . ARG B 1 28 ? -7.172 -14.195 -1.204 1 84.56 28 ARG B C 1
ATOM 885 O O . ARG B 1 28 ? -6.02 -14.492 -1.524 1 84.56 28 ARG B O 1
ATOM 892 N N . ALA B 1 29 ? -7.512 -12.93 -0.745 1 94.69 29 ALA B N 1
ATOM 893 C CA . ALA B 1 29 ? -6.43 -12.078 -0.264 1 94.69 29 ALA B CA 1
ATOM 894 C C . ALA B 1 29 ? -5.785 -12.656 0.99 1 94.69 29 ALA B C 1
ATOM 896 O O . ALA B 1 29 ? -6.473 -13.211 1.851 1 94.69 29 ALA B O 1
ATOM 897 N N . PRO B 1 30 ? -4.535 -12.492 1.056 1 94.62 30 PRO B N 1
ATOM 898 C CA . PRO B 1 30 ? -3.938 -12.914 2.324 1 94.62 30 PRO B CA 1
ATOM 899 C C . PRO B 1 30 ? -4.367 -12.039 3.5 1 94.62 30 PRO B C 1
ATOM 901 O O . PRO B 1 30 ? -4.699 -10.867 3.312 1 94.62 30 PRO B O 1
ATOM 904 N N . GLY B 1 31 ? -4.582 -12.523 4.707 1 94.12 31 GLY B N 1
ATOM 905 C CA . GLY B 1 31 ? -4.973 -11.812 5.914 1 94.12 31 GLY B CA 1
ATOM 906 C C . GLY B 1 31 ? -3.857 -10.953 6.484 1 94.12 31 GLY B C 1
ATOM 907 O O . GLY B 1 31 ? -3.422 -11.172 7.621 1 94.12 31 GLY B O 1
ATOM 908 N N . LEU B 1 32 ? -3.506 -9.859 5.742 1 98.38 32 LEU B N 1
ATOM 909 C CA . LEU B 1 32 ? -2.383 -9.023 6.152 1 98.38 32 LEU B CA 1
ATOM 910 C C . LEU B 1 32 ? -2.867 -7.645 6.598 1 98.38 32 LEU B C 1
ATOM 912 O O . LEU B 1 32 ? -3.867 -7.137 6.086 1 98.38 32 LEU B O 1
ATOM 916 N N . SER B 1 33 ? -2.191 -7.137 7.527 1 98.88 33 SER B N 1
ATOM 917 C CA . SER B 1 33 ? -2.363 -5.762 7.984 1 98.88 33 SER B CA 1
ATOM 918 C C . SER B 1 33 ? -1.018 -5.082 8.219 1 98.88 33 SER B C 1
ATOM 920 O O . SER B 1 33 ? 0.013 -5.75 8.312 1 98.88 33 SER B O 1
ATOM 922 N N . ALA B 1 34 ? -1.045 -3.805 8.219 1 98.88 34 ALA B N 1
ATOM 923 C CA . ALA B 1 34 ? 0.162 -3.006 8.414 1 98.88 34 ALA B CA 1
ATOM 924 C C . ALA B 1 34 ? -0.162 -1.676 9.094 1 98.88 34 ALA B C 1
ATOM 926 O O . ALA B 1 34 ? -1.334 -1.337 9.273 1 98.88 34 ALA B O 1
ATOM 927 N N . HIS B 1 35 ? 0.955 -1.016 9.477 1 98.81 35 HIS B N 1
ATOM 928 C CA . HIS B 1 35 ? 0.796 0.203 10.258 1 98.81 35 HIS B CA 1
ATOM 929 C C . HIS B 1 35 ? 1.803 1.267 9.836 1 98.81 35 HIS B C 1
ATOM 931 O O . HIS B 1 35 ? 2.891 0.941 9.352 1 98.81 35 HIS B O 1
ATOM 937 N N . GLY B 1 36 ? 1.387 2.5 9.938 1 98.69 36 GLY B N 1
ATOM 938 C CA . GLY B 1 36 ? 2.268 3.635 9.711 1 98.69 36 GLY B CA 1
ATOM 939 C C . GLY B 1 36 ? 1.945 4.824 10.594 1 98.69 36 GLY B C 1
ATOM 940 O O . GLY B 1 36 ? 0.808 4.98 11.047 1 98.69 36 GLY B O 1
ATOM 941 N N . GLU B 1 37 ? 2.973 5.609 10.875 1 97.38 37 GLU B N 1
ATOM 942 C CA . GLU B 1 37 ? 2.799 6.77 11.742 1 97.38 37 GLU B CA 1
ATOM 943 C C . GLU B 1 37 ? 3.523 7.992 11.188 1 97.38 37 GLU B C 1
ATOM 945 O O . GLU B 1 37 ? 4.488 7.855 10.43 1 97.38 37 GLU B O 1
ATOM 950 N N . SER B 1 38 ? 2.945 9.094 11.539 1 95.44 38 SER B N 1
ATOM 951 C CA . SER B 1 38 ? 3.58 10.383 11.273 1 95.44 38 SER B CA 1
ATOM 952 C C . SER B 1 38 ? 3.51 11.289 12.5 1 95.44 38 SER B C 1
ATOM 954 O O . SER B 1 38 ? 2.562 11.211 13.281 1 95.44 38 SER B O 1
ATOM 956 N N . VAL B 1 39 ? 4.469 12.219 12.672 1 90.62 39 VAL B N 1
ATOM 957 C CA . VAL B 1 39 ? 4.52 13.211 13.734 1 90.62 39 VAL B CA 1
ATOM 958 C C . VAL B 1 39 ? 4.773 14.594 13.141 1 90.62 39 VAL B C 1
ATOM 960 O O . VAL B 1 39 ? 5.684 14.766 12.32 1 90.62 39 VAL B O 1
ATOM 963 N N . LYS B 1 40 ? 3.877 15.477 13.477 1 81.44 40 LYS B N 1
ATOM 964 C CA . LYS B 1 40 ? 4.035 16.859 13.023 1 81.44 40 LYS B CA 1
ATOM 965 C C . LYS B 1 40 ? 5.145 17.562 13.797 1 81.44 40 LYS B C 1
ATOM 967 O O . LYS B 1 40 ? 5.293 17.375 15 1 81.44 40 LYS B O 1
ATOM 972 N N . SER B 1 41 ? 5.879 18.234 13.055 1 72.44 41 SER B N 1
ATOM 973 C CA . SER B 1 41 ? 6.898 19 13.758 1 72.44 41 SER B CA 1
ATOM 974 C C . SER B 1 41 ? 6.297 20.25 14.391 1 72.44 41 SER B C 1
ATOM 976 O O . SER B 1 41 ? 5.25 20.734 13.953 1 72.44 41 SER B O 1
ATOM 978 N N . ALA B 1 42 ? 6.742 20.719 15.594 1 60.06 42 ALA B N 1
ATOM 979 C CA . ALA B 1 42 ? 6.344 21.859 16.438 1 60.06 42 ALA B CA 1
ATOM 980 C C . ALA B 1 42 ? 6.117 23.109 15.586 1 60.06 42 ALA B C 1
ATOM 982 O O . ALA B 1 42 ? 5.18 23.875 15.836 1 60.06 42 ALA B O 1
ATOM 983 N N . ASP B 1 43 ? 7.012 23.5 14.836 1 55.12 43 ASP B N 1
ATOM 984 C CA . ASP B 1 43 ? 6.957 24.766 14.109 1 55.12 43 ASP B CA 1
ATOM 985 C C . ASP B 1 43 ? 5.957 24.703 12.961 1 55.12 43 ASP B C 1
ATOM 987 O O . ASP B 1 43 ? 5.594 25.734 12.391 1 55.12 43 ASP B O 1
ATOM 991 N N . ASP B 1 44 ? 5.645 23.469 12.609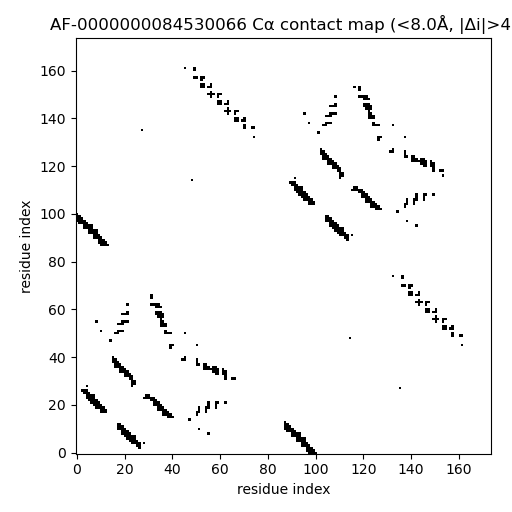 1 56.09 44 ASP B N 1
ATOM 992 C CA . ASP B 1 44 ? 4.945 23.312 11.336 1 56.09 44 ASP B CA 1
ATOM 993 C C . ASP B 1 44 ? 3.502 22.875 11.555 1 56.09 44 ASP B C 1
ATOM 995 O O . ASP B 1 44 ? 3.238 21.938 12.312 1 56.09 44 ASP B O 1
ATOM 999 N N . ARG B 1 45 ? 2.59 23.781 11.711 1 52.88 45 ARG B N 1
ATOM 1000 C CA . ARG B 1 45 ? 1.186 23.391 11.75 1 52.88 45 ARG B CA 1
ATOM 1001 C C . ARG B 1 45 ? 0.837 22.484 10.562 1 52.88 45 ARG B C 1
ATOM 1003 O O . ARG B 1 45 ? 0.542 22.984 9.469 1 52.88 45 ARG B O 1
ATOM 1010 N N . PRO B 1 46 ? 1.531 21.266 10.477 1 54.53 46 PRO B N 1
ATOM 1011 C CA . PRO B 1 46 ? 1.13 20.547 9.266 1 54.53 46 PRO B CA 1
ATOM 1012 C C . PRO B 1 46 ? -0.382 20.359 9.164 1 54.53 46 PRO B C 1
ATOM 1014 O O . PRO B 1 46 ? -1.066 20.266 10.18 1 54.53 46 PRO B O 1
ATOM 1017 N N . LEU B 1 47 ? -0.905 20.812 8 1 64.19 47 LEU B N 1
ATOM 1018 C CA . LEU B 1 47 ? -2.27 20.453 7.633 1 64.19 47 LEU B CA 1
ATOM 1019 C C . LEU B 1 47 ? -2.523 18.969 7.875 1 64.19 47 LEU B C 1
ATOM 1021 O O . LEU B 1 47 ? -1.633 18.141 7.676 1 64.19 47 LEU B O 1
ATOM 1025 N N . ALA B 1 48 ? -3.42 18.625 8.742 1 72.19 48 ALA B N 1
ATOM 1026 C CA . ALA B 1 48 ? -3.908 17.281 9.031 1 72.19 48 ALA B CA 1
ATOM 1027 C C . ALA B 1 48 ? -3.75 16.375 7.816 1 72.19 48 ALA B C 1
ATOM 1029 O O . ALA B 1 48 ? -3.371 15.203 7.953 1 72.19 48 ALA B O 1
ATOM 1030 N N . ARG B 1 49 ? -3.719 16.922 6.68 1 83.06 49 ARG B N 1
ATOM 1031 C CA . ARG B 1 49 ? -3.691 16.141 5.445 1 83.06 49 ARG B CA 1
ATOM 1032 C C . ARG B 1 49 ? -2.299 15.578 5.184 1 83.06 49 ARG B C 1
ATOM 1034 O O . ARG B 1 49 ? -2.16 14.438 4.738 1 83.06 49 ARG B O 1
ATOM 1041 N N . ILE B 1 50 ? -1.305 16.359 5.594 1 89.81 50 ILE B N 1
ATOM 1042 C CA . ILE B 1 50 ? 0.065 15.93 5.344 1 89.81 50 ILE B CA 1
ATOM 1043 C C . ILE B 1 50 ? 0.405 14.742 6.242 1 89.81 50 ILE B C 1
ATOM 1045 O O . ILE B 1 50 ? 1.023 13.773 5.793 1 89.81 50 ILE B O 1
ATOM 1049 N N . GLY B 1 51 ? 0.04 14.859 7.484 1 91.94 51 GLY B N 1
ATOM 1050 C CA . GLY B 1 51 ? 0.263 13.75 8.398 1 91.94 51 GLY B CA 1
ATOM 1051 C C . GLY B 1 51 ? -0.412 12.469 7.961 1 91.94 51 GLY B C 1
ATOM 1052 O O . GLY B 1 51 ? 0.165 11.383 8.078 1 91.94 51 GLY B O 1
ATOM 1053 N N . GLU B 1 52 ? -1.667 12.602 7.473 1 93.88 52 GLU B N 1
ATOM 1054 C CA . GLU B 1 52 ? -2.398 11.453 6.949 1 93.88 52 GLU B CA 1
ATOM 1055 C C . GLU B 1 52 ? -1.688 10.852 5.738 1 93.88 52 GLU B C 1
ATOM 1057 O O . GLU B 1 52 ? -1.562 9.633 5.633 1 93.88 52 GLU B O 1
ATOM 1062 N N . GLU B 1 53 ? -1.22 11.688 4.805 1 96 53 GLU B N 1
ATOM 1063 C CA . GLU B 1 53 ? -0.49 11.219 3.631 1 96 53 GLU B CA 1
ATOM 1064 C C . GLU B 1 53 ? 0.772 10.461 4.035 1 96 53 GLU B C 1
ATOM 1066 O O . GLU B 1 53 ? 1.046 9.375 3.516 1 96 53 GLU B O 1
ATOM 1071 N N . VAL B 1 54 ? 1.494 10.977 5.004 1 96.25 54 VAL B N 1
ATOM 1072 C CA . VAL B 1 54 ? 2.738 10.359 5.457 1 96.25 54 VAL B CA 1
ATOM 1073 C C . VAL B 1 54 ? 2.434 9.055 6.18 1 96.25 54 VAL B C 1
ATOM 1075 O O . VAL B 1 54 ? 3.045 8.023 5.891 1 96.25 54 VAL B O 1
ATOM 1078 N N . ALA B 1 55 ? 1.526 9.109 7.074 1 97.38 55 ALA B N 1
ATOM 1079 C CA . ALA B 1 55 ? 1.167 7.906 7.816 1 97.38 55 ALA B CA 1
ATOM 1080 C C . ALA B 1 55 ? 0.674 6.809 6.871 1 97.38 55 ALA B C 1
ATOM 1082 O O . ALA B 1 55 ? 1.071 5.648 7 1 97.38 55 ALA B O 1
ATOM 1083 N N . ALA B 1 56 ? -0.19 7.121 5.949 1 98.44 56 ALA B N 1
ATOM 1084 C CA . ALA B 1 56 ? -0.712 6.164 4.98 1 98.44 56 ALA B CA 1
ATOM 1085 C C . ALA B 1 56 ? 0.407 5.594 4.113 1 98.44 56 ALA B C 1
ATOM 1087 O O . ALA B 1 56 ? 0.422 4.398 3.809 1 98.44 56 ALA B O 1
ATOM 1088 N N . SER B 1 57 ? 1.343 6.449 3.664 1 98.81 57 SER B N 1
ATOM 1089 C CA . SER B 1 57 ? 2.451 5.973 2.842 1 98.81 57 SER B CA 1
ATOM 1090 C C . SER B 1 57 ? 3.271 4.918 3.576 1 98.81 57 SER B C 1
ATOM 1092 O O . SER B 1 57 ? 3.662 3.908 2.988 1 98.81 57 SER B O 1
ATOM 1094 N N . ARG B 1 58 ? 3.486 5.141 4.812 1 98.88 58 ARG B N 1
ATOM 1095 C CA . ARG B 1 58 ? 4.273 4.211 5.613 1 98.88 58 ARG B CA 1
ATOM 1096 C C . ARG B 1 58 ? 3.514 2.906 5.84 1 98.88 58 ARG B C 1
ATOM 1098 O O . ARG B 1 58 ? 4.109 1.827 5.832 1 98.88 58 ARG B O 1
ATOM 1105 N N . ALA B 1 59 ? 2.223 2.982 6.094 1 98.94 59 ALA B N 1
ATOM 1106 C CA . ALA B 1 59 ? 1.399 1.786 6.25 1 98.94 59 ALA B CA 1
ATOM 1107 C C . ALA B 1 59 ? 1.395 0.955 4.969 1 98.94 59 ALA B C 1
ATOM 1109 O O . ALA B 1 59 ? 1.55 -0.268 5.016 1 98.94 59 ALA B O 1
ATOM 1110 N N . LEU B 1 60 ? 1.265 1.654 3.865 1 98.94 60 LEU B N 1
ATOM 1111 C CA . LEU B 1 60 ? 1.22 0.957 2.586 1 98.94 60 LEU B CA 1
ATOM 1112 C C . LEU B 1 60 ? 2.582 0.363 2.24 1 98.94 60 LEU B C 1
ATOM 1114 O O . LEU B 1 60 ? 2.662 -0.7 1.621 1 98.94 60 LEU B O 1
ATOM 1118 N N . GLU B 1 61 ? 3.678 1.043 2.594 1 98.88 61 GLU B N 1
ATOM 1119 C CA . GLU B 1 61 ? 5.016 0.489 2.408 1 98.88 61 GLU B CA 1
ATOM 1120 C C . GLU B 1 61 ? 5.184 -0.82 3.174 1 98.88 61 GLU B C 1
ATOM 1122 O O . GLU B 1 61 ? 5.672 -1.81 2.625 1 98.88 61 GLU B O 1
ATOM 1127 N N . GLU B 1 62 ? 4.758 -0.795 4.391 1 98.94 62 GLU B N 1
ATOM 1128 C CA . GLU B 1 62 ? 4.852 -2.018 5.188 1 98.94 62 GLU B CA 1
ATOM 1129 C C . GLU B 1 62 ? 3.986 -3.127 4.594 1 98.94 62 GLU B C 1
ATOM 1131 O O . GLU B 1 62 ? 4.414 -4.281 4.523 1 98.94 62 GLU B O 1
ATOM 1136 N N . LEU B 1 63 ? 2.748 -2.826 4.18 1 98.94 63 LEU B N 1
ATOM 1137 C CA . LEU B 1 63 ? 1.847 -3.818 3.605 1 98.94 63 LEU B CA 1
ATOM 1138 C C . LEU B 1 63 ? 2.438 -4.422 2.336 1 98.94 63 LEU B C 1
ATOM 1140 O O . LEU B 1 63 ? 2.344 -5.633 2.115 1 98.94 63 LEU B O 1
ATOM 1144 N N . SER B 1 64 ? 3.027 -3.557 1.544 1 98.88 64 SER B N 1
ATOM 1145 C CA . SER B 1 64 ? 3.697 -4.023 0.334 1 98.88 64 SER B CA 1
ATOM 1146 C C . SER B 1 64 ? 4.816 -5.004 0.665 1 98.88 64 SER B C 1
ATOM 1148 O O . SER B 1 64 ? 4.941 -6.051 0.025 1 98.88 64 SER B O 1
ATOM 1150 N N . ARG B 1 65 ? 5.598 -4.715 1.648 1 98.81 65 ARG B N 1
ATOM 1151 C CA . ARG B 1 65 ? 6.688 -5.594 2.061 1 98.81 65 ARG B CA 1
ATOM 1152 C C . ARG B 1 65 ? 6.156 -6.945 2.527 1 98.81 65 ARG B C 1
ATOM 1154 O O . ARG B 1 65 ? 6.727 -7.988 2.201 1 98.81 65 ARG B O 1
ATOM 1161 N N . LYS B 1 66 ? 5.125 -6.93 3.271 1 98.75 66 LYS B N 1
ATOM 1162 C CA . LYS B 1 66 ? 4.531 -8.164 3.77 1 98.75 66 LYS B CA 1
ATOM 1163 C C . LYS B 1 66 ? 3.973 -9.008 2.623 1 98.75 66 LYS B C 1
ATOM 1165 O O . LYS B 1 66 ? 4.086 -10.234 2.633 1 98.75 66 LYS B O 1
ATOM 1170 N N . LEU B 1 67 ? 3.334 -8.383 1.648 1 98.25 67 LEU B N 1
ATOM 1171 C CA . LEU B 1 67 ? 2.836 -9.086 0.473 1 98.25 67 LEU B CA 1
ATOM 1172 C C . LEU B 1 67 ? 3.98 -9.742 -0.291 1 98.25 67 LEU B C 1
ATO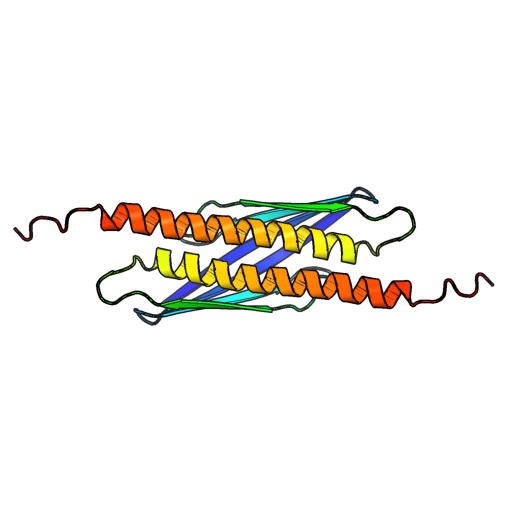M 1174 O O . LEU B 1 67 ? 3.859 -10.891 -0.732 1 98.25 67 LEU B O 1
ATOM 1178 N N . ARG B 1 68 ? 5.047 -9.008 -0.428 1 97.38 68 ARG B N 1
ATOM 1179 C CA . ARG B 1 68 ? 6.215 -9.539 -1.121 1 97.38 68 ARG B CA 1
ATOM 1180 C C . ARG B 1 68 ? 6.781 -10.75 -0.387 1 97.38 68 ARG B C 1
ATOM 1182 O O . ARG B 1 68 ? 7.117 -11.758 -1.011 1 97.38 68 ARG B O 1
ATOM 1189 N N . ALA B 1 69 ? 6.898 -10.609 0.907 1 97.31 69 ALA B N 1
ATOM 1190 C CA . ALA B 1 69 ? 7.406 -11.711 1.722 1 97.31 69 ALA B CA 1
ATOM 1191 C C . ALA B 1 69 ? 6.492 -12.93 1.632 1 97.31 69 ALA B C 1
ATOM 1193 O O . ALA B 1 69 ? 6.965 -14.062 1.584 1 97.31 69 ALA B O 1
ATOM 1194 N N . GLN B 1 70 ? 5.191 -12.656 1.662 1 95.19 70 GLN B N 1
ATOM 1195 C CA . GLN B 1 70 ? 4.211 -13.727 1.52 1 95.19 70 GLN B CA 1
ATOM 1196 C C . GLN B 1 70 ? 4.41 -14.492 0.213 1 95.19 70 GLN B C 1
ATOM 1198 O O . GLN B 1 70 ? 4.441 -15.719 0.206 1 95.19 70 GLN B O 1
ATOM 1203 N N . ALA B 1 71 ? 4.504 -13.852 -0.899 1 92.75 71 ALA B N 1
ATOM 1204 C CA . ALA B 1 71 ? 4.699 -14.461 -2.211 1 92.75 71 ALA B CA 1
ATOM 1205 C C . ALA B 1 71 ? 5.992 -15.273 -2.252 1 92.75 71 ALA B C 1
ATOM 1207 O O . ALA B 1 71 ? 6.012 -16.406 -2.75 1 92.75 71 ALA B O 1
ATOM 1208 N N . THR B 1 72 ? 7.066 -14.711 -1.719 1 92.25 72 THR B N 1
ATOM 1209 C CA . THR B 1 72 ? 8.359 -15.383 -1.68 1 92.25 72 THR B CA 1
ATOM 1210 C C . THR B 1 72 ? 8.266 -16.672 -0.872 1 92.25 72 THR B C 1
ATOM 1212 O O . THR B 1 72 ? 8.828 -17.703 -1.267 1 92.25 72 THR B O 1
ATOM 1215 N N . GLY B 1 73 ? 7.574 -16.578 0.245 1 90.69 73 GLY B N 1
ATOM 1216 C CA . GLY B 1 73 ? 7.379 -17.766 1.061 1 90.69 73 GLY B CA 1
ATOM 1217 C C . GLY B 1 73 ? 6.609 -18.875 0.346 1 90.69 73 GLY B C 1
ATOM 1218 O O . GLY B 1 73 ? 6.922 -20.047 0.494 1 90.69 73 GLY B O 1
ATOM 1219 N N . GLU B 1 74 ? 5.617 -18.469 -0.345 1 86.88 74 GLU B N 1
ATOM 1220 C CA . GLU B 1 74 ? 4.812 -19.438 -1.09 1 86.88 74 GLU B CA 1
ATOM 1221 C C . GLU B 1 74 ? 5.617 -20.078 -2.217 1 86.88 74 GLU B C 1
ATOM 1223 O O . GLU B 1 74 ? 5.43 -21.25 -2.531 1 86.88 74 GLU B O 1
ATOM 1228 N N . ILE B 1 75 ? 6.473 -19.328 -2.842 1 83.81 75 ILE B N 1
ATOM 1229 C CA . ILE B 1 75 ? 7.34 -19.859 -3.885 1 83.81 75 ILE B CA 1
ATOM 1230 C C . ILE B 1 75 ? 8.281 -20.906 -3.291 1 83.81 75 ILE B C 1
ATOM 1232 O O . ILE B 1 75 ? 8.461 -21.984 -3.865 1 83.81 75 ILE B O 1
ATOM 1236 N N . ASP B 1 76 ? 8.805 -20.625 -2.184 1 83.31 76 ASP B N 1
ATOM 1237 C CA . ASP B 1 76 ? 9.734 -21.516 -1.509 1 83.31 76 ASP B CA 1
ATOM 1238 C C . ASP B 1 76 ? 9.039 -22.797 -1.062 1 83.31 76 ASP B C 1
ATOM 1240 O O . ASP B 1 76 ? 9.633 -23.875 -1.08 1 83.31 76 ASP B O 1
ATOM 1244 N N . ASP B 1 77 ? 7.809 -22.703 -0.646 1 80.5 77 ASP B N 1
ATOM 1245 C CA . ASP B 1 77 ? 7.043 -23.859 -0.178 1 80.5 77 ASP B CA 1
ATOM 1246 C C . ASP B 1 77 ? 6.617 -24.75 -1.345 1 80.5 77 ASP B C 1
ATOM 1248 O O . ASP B 1 77 ? 6.59 -25.969 -1.221 1 80.5 77 ASP B O 1
ATOM 1252 N N . GLU B 1 78 ? 6.148 -24.141 -2.426 1 71.12 78 GLU B N 1
ATOM 1253 C CA . GLU B 1 78 ? 5.727 -24.906 -3.59 1 71.12 78 GLU B CA 1
ATOM 1254 C C . GLU B 1 78 ? 6.922 -25.531 -4.305 1 71.12 78 GLU B C 1
ATOM 1256 O O . GLU B 1 78 ? 6.832 -26.641 -4.82 1 71.12 78 GLU B O 1
ATOM 1261 N N . GLY B 1 79 ? 7.926 -24.734 -4.555 1 59.5 79 GLY B N 1
ATOM 1262 C CA . GLY B 1 79 ? 9.102 -25.328 -5.164 1 59.5 79 GLY B CA 1
ATOM 1263 C C . GLY B 1 79 ? 9.617 -26.547 -4.422 1 59.5 79 GLY B C 1
ATOM 1264 O O . GLY B 1 79 ? 10.398 -27.328 -4.965 1 59.5 79 GLY B O 1
ATOM 1265 N N . HIS B 1 80 ? 9.516 -26.531 -3.105 1 54.12 80 HIS B N 1
ATOM 1266 C CA . HIS B 1 80 ? 9.984 -27.719 -2.402 1 54.12 80 HIS B CA 1
ATOM 1267 C C . HIS B 1 80 ? 8.984 -28.859 -2.529 1 54.12 80 HIS B C 1
ATOM 1269 O O . HIS B 1 80 ? 9.164 -29.922 -1.924 1 54.12 80 HIS B O 1
ATOM 1275 N N . ARG B 1 81 ? 7.832 -28.516 -3.123 1 52.84 81 ARG B N 1
ATOM 1276 C CA . ARG B 1 81 ? 7 -29.703 -3.275 1 52.84 81 ARG B CA 1
ATOM 1277 C C . ARG B 1 81 ? 7.555 -30.625 -4.359 1 52.84 81 ARG B C 1
ATOM 1279 O O . ARG B 1 81 ? 7.852 -30.188 -5.469 1 52.84 81 ARG B O 1
ATOM 1286 N N . PRO B 1 82 ? 8.188 -31.719 -4.047 1 46.69 82 PRO B N 1
ATOM 1287 C CA . PRO B 1 82 ? 8.648 -32.688 -5.059 1 46.69 82 PRO B CA 1
ATOM 1288 C C . PRO B 1 82 ? 7.668 -32.812 -6.223 1 46.69 82 PRO B C 1
ATOM 1290 O O . PRO B 1 82 ? 6.465 -32.625 -6.047 1 46.69 82 PRO B O 1
ATOM 1293 N N . GLY B 1 83 ? 7.949 -32.344 -7.484 1 41.56 83 GLY B N 1
ATOM 1294 C CA . GLY B 1 83 ? 7.203 -32.906 -8.594 1 41.56 83 GLY B CA 1
ATOM 1295 C C . GLY B 1 83 ? 6.609 -34.281 -8.281 1 41.56 83 GLY B C 1
ATOM 1296 O O . GLY B 1 83 ? 7.254 -35.312 -8.508 1 41.56 83 GLY B O 1
ATOM 1297 N N . TYR B 1 84 ? 6.156 -34.562 -7.207 1 38.28 84 TYR B N 1
ATOM 1298 C CA . TYR B 1 84 ? 5.789 -35.969 -6.988 1 38.28 84 TYR B CA 1
ATOM 1299 C C . TYR B 1 84 ? 5.18 -36.562 -8.242 1 38.28 84 TYR B C 1
ATOM 1301 O O . TYR B 1 84 ? 4.824 -35.844 -9.18 1 38.28 84 TYR B O 1
ATOM 1309 N N . LEU B 1 85 ? 4.164 -37.719 -8 1 33.5 85 LEU B N 1
ATOM 1310 C CA . LEU B 1 85 ? 3.57 -39.031 -8.305 1 33.5 85 LEU B CA 1
ATOM 1311 C C . LEU B 1 85 ? 2.5 -38.875 -9.383 1 33.5 85 LEU B C 1
ATOM 1313 O O . LEU B 1 85 ? 1.393 -38.406 -9.109 1 33.5 85 LEU B O 1
ATOM 1317 N N . ILE B 1 86 ? 2.764 -38.156 -10.492 1 30.66 86 ILE B N 1
ATOM 1318 C CA . ILE B 1 86 ? 1.91 -38.688 -11.547 1 30.66 86 ILE B CA 1
ATOM 1319 C C . ILE B 1 86 ? 1.811 -40.219 -11.414 1 30.66 86 ILE B C 1
ATOM 1321 O O . ILE B 1 86 ? 2.801 -40.938 -11.594 1 30.66 86 ILE B O 1
ATOM 1325 N N . TYR B 1 87 ? 1.092 -40.781 -10.312 1 27.16 87 TYR B N 1
ATOM 1326 C CA . TYR B 1 87 ? 0.557 -42.094 -10.609 1 27.16 87 TYR B CA 1
ATOM 1327 C C . TYR B 1 87 ? -0.185 -42.125 -11.938 1 27.16 87 TYR B C 1
ATOM 1329 O O . TYR B 1 87 ? -0.784 -41.094 -12.328 1 27.16 87 TYR B O 1
#

Secondary structure (DSSP, 8-state):
-EEEEEEEEEEEE-SSEEEEEEEEEETT----EEEEEEE--TT----HHHHHHHHHHHHHHHHHHHHHHHHHHHHHHHHTS------/-EEEEEEEEEEEE-SSEEEEEEEEEETT----EEEEEEE--TT----HHHHHHHHHHHHHHHHHHHHHHHHHHHHHHHHTS------